Protein AF-A0A8S8XUB9-F1 (afdb_monomer)

pLDDT: mean 78.3, std 17.99, range [41.59, 96.69]

Sequence (98 aa):
MVHFVGQDIINISGWTTDPTNPDTDGDGFLDGLELMFTAWNDTAQTWTLNPLVPGDGSFDADDDALTDAQEFSLVTTNPENGGKPPQSMHHYCILMAT

Mean predicted aligned error: 7.99 Å

Secondary structure (DSSP, 8-state):
---SS-HHHHHHH-SS--TT-SSSSSSSS-HHHHHHH--EETTTTEESS-TTSTT-TT--SSSSS--HHHHHHHTTT-S--SPPPPTT-----S----

Foldseek 3Di:
DQDQDDPVLCVPQNDAADPVDQQRCPQPDGQVLLVVQWDQDPVVRHIASRSSDHPRQQDPSQPPPDGNVRVVVCVVPPQAADDDDDPDDPHDHRDPND

Solvent-accessible surface area (backbone atoms only — not comparable to full-atom values): 6207 Å² total; per-residue (Å²): 133,90,68,94,68,55,71,74,44,34,75,73,68,42,96,58,75,46,98,90,41,68,37,55,47,68,65,81,60,42,34,72,59,21,68,67,31,47,43,80,38,79,90,77,72,41,64,35,36,41,42,73,48,63,74,40,44,72,45,46,85,85,72,68,87,50,27,51,50,55,50,63,60,35,59,80,76,50,75,79,56,66,58,88,67,73,100,77,77,90,74,75,39,95,61,85,50,68

Structure (mmCIF, N/CA/C/O backbone):
data_AF-A0A8S8XUB9-F1
#
_entry.id   AF-A0A8S8XUB9-F1
#
loop_
_atom_site.group_PDB
_atom_site.id
_atom_site.type_symbol
_atom_site.label_atom_id
_atom_site.label_alt_id
_atom_site.label_comp_id
_atom_site.label_asym_id
_atom_site.label_entity_id
_atom_site.label_seq_id
_atom_site.pdbx_PDB_ins_code
_atom_site.Cartn_x
_atom_site.Cartn_y
_atom_site.Cartn_z
_atom_site.occupancy
_atom_site.B_iso_or_equiv
_atom_site.auth_seq_id
_atom_site.auth_comp_id
_atom_site.auth_asym_id
_atom_site.auth_atom_id
_atom_site.pdbx_PDB_model_num
ATOM 1 N N . MET A 1 1 ? 9.920 15.975 1.590 1.00 59.53 1 MET A N 1
ATOM 2 C CA . MET A 1 1 ? 9.147 15.327 0.514 1.00 59.53 1 MET A CA 1
ATOM 3 C C . MET A 1 1 ? 8.822 13.945 1.029 1.00 59.53 1 MET A C 1
ATOM 5 O O . MET A 1 1 ? 9.749 13.253 1.424 1.00 59.53 1 MET A O 1
ATOM 9 N N . VAL A 1 2 ? 7.540 13.609 1.124 1.00 74.88 2 VAL A N 1
ATOM 10 C CA . VAL A 1 2 ? 7.105 12.242 1.415 1.00 74.88 2 VAL A CA 1
ATOM 11 C C . VAL A 1 2 ? 7.250 11.450 0.120 1.00 74.88 2 VAL A C 1
ATOM 13 O O . VAL A 1 2 ? 6.805 11.919 -0.928 1.00 74.88 2 VAL A O 1
ATOM 16 N N . HIS A 1 3 ? 7.925 10.308 0.177 1.00 82.56 3 HIS A N 1
ATOM 17 C CA . HIS A 1 3 ? 8.061 9.411 -0.965 1.00 82.56 3 HIS A CA 1
ATOM 18 C C . HIS A 1 3 ? 7.033 8.295 -0.834 1.00 82.56 3 HIS A C 1
ATOM 20 O O . HIS A 1 3 ? 6.822 7.793 0.264 1.00 82.56 3 HIS A O 1
ATOM 26 N N . PHE A 1 4 ? 6.398 7.930 -1.949 1.00 85.19 4 PHE A N 1
ATOM 27 C CA . PHE A 1 4 ? 5.480 6.792 -1.984 1.00 85.19 4 PHE A CA 1
ATOM 28 C C . PHE A 1 4 ? 6.211 5.494 -1.621 1.00 85.19 4 PHE A C 1
ATOM 30 O O . PHE A 1 4 ? 5.698 4.684 -0.867 1.00 85.19 4 PHE A O 1
ATOM 37 N N . VAL A 1 5 ? 7.446 5.338 -2.106 1.00 87.88 5 VAL A N 1
ATOM 38 C CA . VAL A 1 5 ? 8.270 4.139 -1.926 1.00 87.88 5 VAL A CA 1
ATOM 39 C C . VAL A 1 5 ? 9.732 4.548 -1.695 1.00 87.88 5 VAL A C 1
ATOM 41 O O . VAL A 1 5 ? 10.224 5.509 -2.299 1.00 87.88 5 VAL A O 1
ATOM 44 N N . GLY A 1 6 ? 10.420 3.834 -0.798 1.00 90.12 6 GLY A 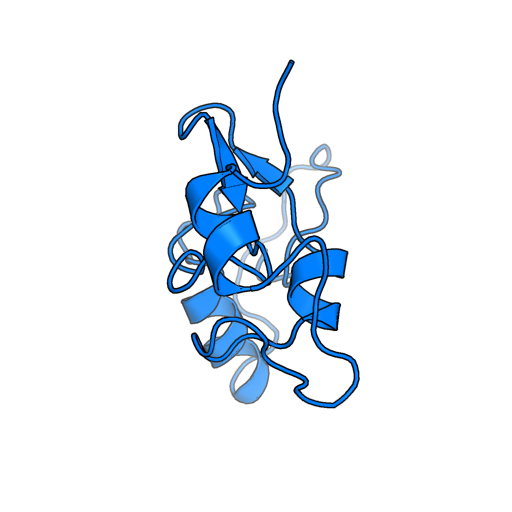N 1
ATOM 45 C CA . GLY A 1 6 ? 11.846 4.005 -0.499 1.00 90.12 6 GLY A CA 1
ATOM 46 C C . GLY A 1 6 ? 12.769 3.364 -1.544 1.00 90.12 6 GLY A C 1
ATOM 47 O O . GLY A 1 6 ? 12.380 2.474 -2.294 1.00 90.12 6 GLY A O 1
ATOM 48 N N . GLN A 1 7 ? 14.026 3.814 -1.614 1.00 91.56 7 GLN A N 1
ATOM 49 C CA . GLN A 1 7 ? 14.998 3.278 -2.586 1.00 91.56 7 GLN A CA 1
ATOM 50 C C . GLN A 1 7 ? 15.339 1.800 -2.351 1.00 91.56 7 GLN A C 1
ATOM 52 O O . GLN A 1 7 ? 15.702 1.083 -3.277 1.00 91.56 7 GLN A O 1
ATOM 57 N N . ASP A 1 8 ? 15.237 1.350 -1.109 1.00 91.62 8 ASP A N 1
ATOM 58 C CA . ASP A 1 8 ? 15.352 -0.044 -0.702 1.00 91.62 8 ASP A CA 1
ATOM 59 C C . ASP A 1 8 ? 14.295 -0.926 -1.372 1.00 91.62 8 ASP A C 1
ATOM 61 O O . ASP A 1 8 ? 14.654 -1.949 -1.951 1.00 91.62 8 ASP A O 1
ATOM 65 N N . ILE A 1 9 ? 13.037 -0.484 -1.392 1.00 91.44 9 ILE A N 1
ATOM 66 C CA . ILE A 1 9 ? 11.944 -1.190 -2.066 1.00 91.44 9 ILE A CA 1
ATOM 67 C C . ILE A 1 9 ? 12.082 -1.089 -3.590 1.00 91.44 9 ILE A C 1
ATOM 69 O O . ILE A 1 9 ? 11.974 -2.101 -4.278 1.00 91.44 9 ILE A O 1
ATOM 73 N N . ILE A 1 10 ? 12.449 0.084 -4.126 1.00 92.88 10 ILE A N 1
ATOM 74 C CA . ILE A 1 10 ? 12.671 0.264 -5.576 1.00 92.88 10 ILE A CA 1
ATOM 75 C C . ILE A 1 10 ? 13.730 -0.704 -6.118 1.00 92.88 10 ILE A C 1
ATOM 77 O O . ILE A 1 10 ? 13.606 -1.201 -7.235 1.00 92.88 10 ILE A O 1
ATOM 81 N N . ASN A 1 11 ? 1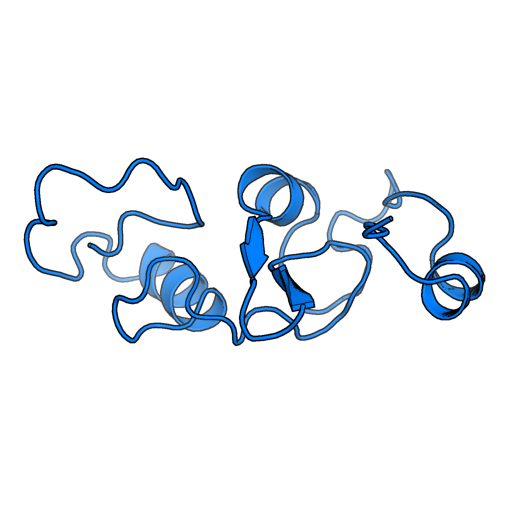4.770 -0.999 -5.337 1.00 93.19 11 ASN A N 1
ATOM 82 C CA . ASN A 1 11 ? 15.808 -1.949 -5.739 1.00 93.19 11 ASN A CA 1
ATOM 83 C C . ASN A 1 11 ? 15.329 -3.413 -5.763 1.00 93.19 11 ASN A C 1
ATOM 85 O O . ASN A 1 11 ? 16.031 -4.255 -6.324 1.00 93.19 11 ASN A O 1
ATOM 89 N N . ILE A 1 12 ? 14.181 -3.715 -5.151 1.00 89.75 12 ILE A N 1
ATOM 90 C CA . ILE A 1 12 ? 13.601 -5.059 -5.051 1.00 89.75 12 ILE A CA 1
ATOM 91 C C . ILE A 1 12 ? 12.470 -5.233 -6.070 1.00 89.75 12 ILE A C 1
ATOM 93 O O . ILE A 1 12 ? 12.539 -6.144 -6.892 1.00 89.75 12 ILE A O 1
ATOM 97 N N . SER A 1 13 ? 11.455 -4.365 -6.034 1.00 89.50 13 SER A N 1
ATOM 98 C CA . SER A 1 13 ? 10.232 -4.475 -6.845 1.00 89.50 13 SER A CA 1
ATOM 99 C C . SER A 1 13 ? 10.215 -3.552 -8.067 1.00 89.50 13 SER A C 1
ATOM 101 O O . SER A 1 13 ? 9.466 -3.779 -9.014 1.00 89.50 13 SER A O 1
ATOM 103 N N . GLY A 1 14 ? 11.081 -2.538 -8.105 1.00 91.06 14 GLY A N 1
ATOM 104 C CA . GLY A 1 14 ? 11.060 -1.497 -9.127 1.00 91.06 14 GLY A CA 1
ATOM 105 C C . GLY A 1 14 ? 10.209 -0.293 -8.721 1.00 91.06 14 GLY A C 1
ATOM 106 O O . GLY A 1 14 ? 9.954 -0.034 -7.552 1.00 91.06 14 GLY A O 1
ATOM 107 N N . TRP A 1 15 ? 9.819 0.515 -9.705 1.00 91.06 15 TRP A N 1
ATOM 108 C CA . TRP A 1 15 ? 9.107 1.776 -9.454 1.00 91.06 15 TRP A CA 1
ATOM 109 C C . TRP A 1 15 ? 7.591 1.618 -9.336 1.00 91.06 15 TRP A C 1
ATOM 111 O O . TRP A 1 15 ? 6.914 2.553 -8.916 1.00 91.06 15 TRP A O 1
ATOM 121 N N . THR A 1 16 ? 7.060 0.490 -9.795 1.00 92.81 16 THR A N 1
ATOM 122 C CA . THR A 1 16 ? 5.629 0.245 -9.973 1.00 92.81 16 THR A CA 1
ATOM 123 C C . THR A 1 16 ? 5.342 -1.237 -9.792 1.00 92.81 16 THR A C 1
ATOM 125 O O . THR A 1 16 ? 6.267 -2.044 -9.749 1.00 92.81 16 THR A O 1
ATOM 128 N N . THR A 1 17 ? 4.060 -1.580 -9.771 1.00 94.38 17 THR A N 1
ATOM 129 C CA . THR A 1 17 ? 3.571 -2.957 -9.755 1.00 94.38 17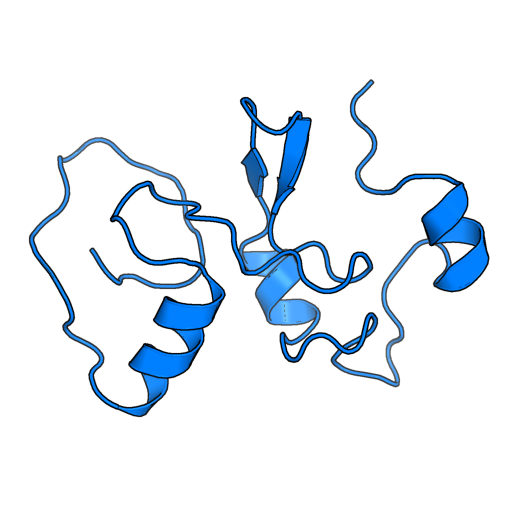 THR A CA 1
ATOM 130 C C . THR A 1 17 ? 3.926 -3.736 -11.024 1.00 94.38 17 THR A C 1
ATOM 132 O O . THR A 1 17 ? 4.246 -3.146 -12.068 1.00 94.38 17 THR A O 1
ATOM 135 N N . ASP A 1 18 ? 3.880 -5.068 -10.935 1.00 93.81 18 ASP A N 1
ATOM 136 C CA . ASP A 1 18 ? 4.123 -5.979 -12.055 1.00 93.81 18 ASP A CA 1
ATOM 137 C C . ASP A 1 18 ? 2.801 -6.310 -12.777 1.00 93.81 18 ASP A C 1
ATOM 139 O O . ASP A 1 18 ? 1.943 -6.996 -12.234 1.00 93.81 18 ASP A O 1
ATOM 143 N N . PRO A 1 19 ? 2.615 -5.923 -14.053 1.00 93.81 19 PRO A N 1
ATOM 144 C CA . PRO A 1 19 ? 1.368 -6.186 -14.777 1.00 93.81 19 PRO A CA 1
ATOM 145 C C . PRO A 1 19 ? 1.064 -7.680 -15.002 1.00 93.81 19 PRO A C 1
ATOM 147 O O . PRO A 1 19 ? -0.027 -8.015 -15.467 1.00 93.81 19 PRO A O 1
ATOM 150 N N . THR A 1 20 ? 2.022 -8.575 -14.749 1.00 96.31 20 THR A N 1
ATOM 151 C CA . THR A 1 20 ? 1.855 -10.033 -14.836 1.00 96.31 20 THR A CA 1
ATOM 152 C C . THR A 1 20 ? 1.636 -10.709 -13.484 1.00 96.31 20 THR A C 1
ATOM 154 O O . THR A 1 20 ? 1.302 -11.896 -13.465 1.00 96.31 20 THR A O 1
ATOM 157 N N . ASN A 1 21 ? 1.756 -9.966 -12.382 1.00 96.25 21 ASN A N 1
ATOM 158 C CA . ASN A 1 21 ? 1.531 -10.442 -11.025 1.00 96.25 21 ASN A CA 1
ATOM 159 C C . ASN A 1 21 ? 0.533 -9.513 -10.304 1.00 96.25 21 ASN A C 1
ATOM 161 O O . ASN A 1 21 ? 0.889 -8.386 -10.007 1.00 96.25 21 ASN A O 1
ATOM 165 N N . PRO A 1 22 ? -0.706 -9.952 -10.021 1.00 96.12 22 PRO A N 1
ATOM 166 C CA . PRO A 1 22 ? -1.742 -9.076 -9.467 1.00 96.12 22 PRO A CA 1
ATOM 167 C C . PRO A 1 22 ? -1.586 -8.725 -7.972 1.00 96.12 22 PRO A C 1
ATOM 169 O O . PRO A 1 22 ? -2.441 -8.005 -7.463 1.00 96.12 22 PRO A O 1
ATOM 172 N N . ASP A 1 23 ? -0.572 -9.265 -7.294 1.00 96.56 23 ASP A N 1
ATOM 173 C CA . ASP A 1 23 ? -0.207 -9.048 -5.883 1.00 96.56 23 ASP A CA 1
ATOM 174 C C . ASP A 1 23 ? 1.328 -8.938 -5.840 1.00 96.56 23 ASP A C 1
ATOM 176 O O . ASP A 1 23 ? 2.047 -9.946 -5.800 1.00 96.56 23 ASP A O 1
ATOM 180 N N . THR A 1 24 ? 1.841 -7.726 -6.057 1.00 96.69 24 THR A N 1
ATOM 181 C CA . THR A 1 24 ? 3.252 -7.486 -6.383 1.00 96.69 24 THR A CA 1
ATOM 182 C C . THR A 1 24 ? 4.177 -7.790 -5.205 1.00 96.69 24 THR A C 1
ATOM 184 O O . THR A 1 24 ? 5.275 -8.316 -5.430 1.00 96.69 24 THR A O 1
ATOM 187 N N . ASP A 1 25 ? 3.767 -7.497 -3.974 1.00 95.06 25 ASP A N 1
ATOM 188 C CA . ASP A 1 25 ? 4.578 -7.732 -2.777 1.00 95.06 25 ASP A CA 1
ATOM 189 C C . ASP A 1 25 ? 4.256 -9.045 -2.039 1.00 95.06 25 ASP A C 1
ATOM 191 O O . ASP A 1 25 ? 5.065 -9.503 -1.221 1.00 95.06 25 ASP A O 1
ATOM 195 N N . GLY A 1 26 ? 3.175 -9.725 -2.426 1.00 95.69 26 GLY A N 1
ATOM 196 C CA . GLY A 1 26 ? 2.851 -11.086 -2.018 1.00 95.69 26 GLY A CA 1
ATOM 197 C C . GLY A 1 26 ? 2.243 -11.185 -0.625 1.00 95.69 26 GLY A C 1
ATOM 198 O O . GLY A 1 26 ? 2.408 -12.228 0.023 1.00 95.69 26 GLY A O 1
ATOM 199 N N . ASP A 1 27 ? 1.602 -10.128 -0.132 1.00 93.56 27 ASP A N 1
ATOM 200 C CA . ASP A 1 27 ? 1.004 -10.103 1.202 1.00 93.56 27 ASP A CA 1
ATOM 201 C C . ASP A 1 27 ? -0.486 -10.500 1.231 1.00 93.56 27 ASP A C 1
ATOM 203 O O . ASP A 1 27 ? -1.059 -10.720 2.306 1.00 93.56 27 ASP A O 1
ATOM 207 N N . GLY A 1 28 ? -1.069 -10.730 0.050 1.00 91.75 28 GLY A N 1
ATOM 208 C CA . GLY A 1 28 ? -2.424 -11.231 -0.136 1.00 91.75 28 GLY A CA 1
ATOM 209 C C . GLY A 1 28 ? -3.455 -10.164 -0.495 1.00 91.75 28 GLY A C 1
ATOM 210 O O . GLY A 1 28 ? -4.624 -10.526 -0.688 1.00 91.75 28 GLY A O 1
ATOM 211 N N . PHE A 1 29 ? -3.059 -8.895 -0.617 1.00 90.69 29 PHE A N 1
ATOM 212 C CA . PHE A 1 29 ? -3.883 -7.855 -1.224 1.00 90.69 29 PHE A CA 1
ATOM 213 C C . PHE A 1 29 ? -3.606 -7.746 -2.730 1.00 90.69 29 PHE A C 1
ATOM 215 O O . PHE A 1 29 ? -2.565 -8.135 -3.238 1.00 90.69 29 PHE A O 1
ATOM 222 N N . LEU A 1 30 ? -4.611 -7.312 -3.496 1.00 93.56 30 LEU A N 1
ATOM 223 C CA . LEU A 1 30 ? -4.432 -7.106 -4.934 1.00 93.56 30 LEU A CA 1
ATOM 224 C C . LEU A 1 30 ? -3.920 -5.688 -5.180 1.00 93.56 30 LEU A C 1
ATOM 226 O O . LEU A 1 30 ? -4.566 -4.742 -4.729 1.00 93.56 30 LEU A O 1
ATOM 230 N N . ASP A 1 31 ? -2.923 -5.531 -6.050 1.00 94.94 31 ASP A N 1
ATOM 231 C CA . ASP A 1 31 ? -2.294 -4.245 -6.390 1.00 94.94 31 ASP A CA 1
ATOM 232 C C . ASP A 1 31 ? -3.305 -3.122 -6.682 1.00 94.94 31 ASP A C 1
ATOM 234 O O . ASP A 1 31 ? -3.148 -1.958 -6.311 1.00 94.94 31 ASP A O 1
ATOM 238 N N . GLY A 1 32 ? -4.361 -3.460 -7.431 1.00 91.69 32 GLY A N 1
ATOM 239 C CA . GLY A 1 32 ? -5.390 -2.500 -7.831 1.00 91.69 32 GLY A CA 1
ATOM 240 C C . GLY A 1 32 ? -6.319 -2.091 -6.688 1.00 91.69 32 GLY A C 1
ATOM 241 O O . GLY A 1 32 ? -6.865 -0.990 -6.713 1.00 91.69 32 GLY A O 1
ATOM 242 N N . LEU A 1 33 ? -6.511 -2.979 -5.715 1.00 87.94 33 LEU A N 1
ATOM 243 C CA . LEU A 1 33 ? -7.289 -2.733 -4.506 1.00 87.94 33 LEU A CA 1
ATOM 244 C C . LEU A 1 33 ? -6.481 -1.818 -3.581 1.00 87.94 33 LEU A C 1
ATOM 246 O O . LEU A 1 33 ? -6.955 -0.750 -3.215 1.00 87.94 33 LEU A O 1
ATOM 250 N N . GLU A 1 34 ? -5.221 -2.153 -3.345 1.00 91.81 34 GLU A N 1
ATOM 251 C CA . GLU A 1 34 ? -4.271 -1.325 -2.604 1.00 91.81 34 GLU A CA 1
ATOM 252 C C . GLU A 1 34 ? -4.152 0.090 -3.174 1.00 91.81 34 GLU A C 1
ATOM 254 O O . GLU A 1 34 ? -4.392 1.073 -2.479 1.00 91.81 34 GLU A O 1
ATOM 259 N N . LEU A 1 35 ? -3.937 0.233 -4.486 1.00 90.19 35 LEU A N 1
ATOM 260 C CA . LEU A 1 35 ? -3.842 1.551 -5.122 1.00 90.19 35 LEU A CA 1
ATOM 261 C C . LEU A 1 35 ? -5.128 2.390 -4.998 1.00 90.19 35 LEU A C 1
ATOM 263 O O . LEU A 1 35 ? -5.067 3.620 -5.022 1.00 90.19 35 LEU A O 1
ATOM 267 N N . MET A 1 36 ? -6.296 1.750 -4.902 1.00 86.00 36 MET A N 1
ATOM 268 C CA . MET A 1 36 ? -7.582 2.445 -4.773 1.00 86.00 36 MET A CA 1
ATOM 269 C C . MET A 1 36 ? -7.805 3.013 -3.370 1.00 86.00 36 MET A C 1
ATOM 271 O O . MET A 1 36 ? -8.527 3.999 -3.223 1.00 86.00 36 MET A O 1
ATOM 275 N N . PHE A 1 37 ? -7.180 2.402 -2.370 1.00 82.38 37 PHE A N 1
ATOM 276 C CA . PHE A 1 37 ? -7.427 2.650 -0.955 1.00 82.38 37 PHE A CA 1
ATOM 277 C C . PHE A 1 37 ? -6.137 2.934 -0.179 1.00 82.38 37 PHE A C 1
ATOM 279 O O . PHE A 1 37 ? -6.116 2.899 1.043 1.00 82.38 37 PHE A O 1
ATOM 286 N N . THR A 1 38 ? -5.041 3.226 -0.865 1.00 87.25 38 THR A N 1
ATOM 287 C CA . THR A 1 38 ? -3.822 3.679 -0.208 1.00 87.25 38 THR A CA 1
ATOM 288 C C . THR A 1 38 ? -4.034 5.081 0.360 1.00 87.25 38 THR A C 1
ATOM 290 O O . THR A 1 38 ? -4.533 5.986 -0.323 1.00 87.25 38 THR A O 1
ATOM 293 N N . ALA A 1 39 ? -3.641 5.289 1.614 1.00 85.50 39 ALA A N 1
ATOM 294 C CA . ALA A 1 39 ? -3.741 6.579 2.282 1.00 85.50 39 ALA A CA 1
ATOM 295 C C . ALA A 1 39 ? -2.472 6.897 3.073 1.00 85.50 39 ALA A C 1
ATOM 297 O O . ALA A 1 39 ? -1.758 6.019 3.548 1.00 85.50 39 ALA A O 1
ATOM 298 N N . TRP A 1 40 ? -2.175 8.187 3.226 1.00 87.50 40 TRP A N 1
ATOM 299 C CA . TRP A 1 40 ? -1.077 8.619 4.084 1.00 87.50 40 TRP A CA 1
ATOM 300 C C . TRP A 1 40 ? -1.488 8.533 5.555 1.00 87.50 40 TRP A C 1
ATOM 302 O O . TRP A 1 40 ? -2.377 9.265 5.994 1.00 87.50 40 TRP A O 1
ATOM 312 N N . ASN A 1 41 ? -0.787 7.708 6.329 1.00 84.75 41 ASN A N 1
ATOM 313 C CA . ASN A 1 41 ? -0.910 7.661 7.778 1.00 84.75 41 ASN A CA 1
ATOM 314 C C . ASN A 1 41 ? 0.081 8.649 8.417 1.00 84.75 41 ASN A C 1
ATOM 316 O O . ASN A 1 41 ? 1.295 8.433 8.401 1.00 84.75 41 ASN A O 1
ATOM 320 N N . ASP A 1 42 ? -0.427 9.733 9.010 1.00 85.50 42 ASP A N 1
ATOM 321 C CA . ASP A 1 42 ? 0.424 10.776 9.602 1.00 85.50 42 ASP A CA 1
ATOM 322 C C . ASP A 1 42 ? 1.139 10.318 10.884 1.00 85.50 42 ASP A C 1
ATOM 324 O O . ASP A 1 42 ? 2.255 10.749 11.165 1.00 85.50 42 ASP A O 1
ATOM 328 N N . THR A 1 43 ? 0.554 9.392 11.643 1.00 86.12 43 THR A N 1
ATOM 329 C CA . THR A 1 43 ? 1.177 8.864 12.867 1.00 86.12 43 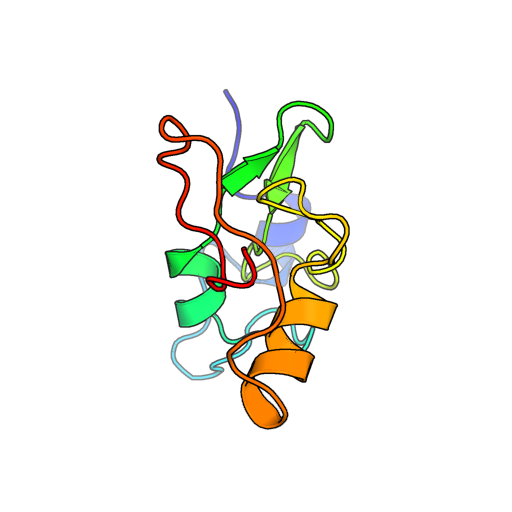THR A CA 1
ATOM 330 C C . THR A 1 43 ? 2.352 7.946 12.538 1.00 86.12 43 THR A C 1
ATOM 332 O O . THR A 1 43 ? 3.419 8.054 13.145 1.00 86.12 43 THR A O 1
ATOM 335 N N . ALA A 1 44 ? 2.168 7.052 11.566 1.00 86.38 44 ALA A N 1
ATOM 336 C CA . ALA A 1 44 ? 3.177 6.093 11.130 1.00 86.38 44 ALA A CA 1
ATOM 337 C C . ALA A 1 44 ? 4.143 6.670 10.082 1.00 86.38 44 ALA A C 1
ATOM 339 O O . ALA A 1 44 ? 5.177 6.062 9.810 1.00 86.38 44 ALA A O 1
ATOM 340 N N . GLN A 1 45 ? 3.835 7.849 9.525 1.00 89.06 45 GLN A N 1
ATOM 341 C CA . GLN A 1 45 ? 4.596 8.501 8.455 1.00 89.06 45 GLN A CA 1
ATOM 342 C C . GLN A 1 45 ? 4.852 7.551 7.269 1.00 89.06 45 GLN A C 1
ATOM 344 O O . GLN A 1 45 ? 5.956 7.503 6.722 1.00 89.06 45 GLN A O 1
ATOM 349 N N . THR A 1 46 ? 3.825 6.794 6.876 1.00 89.38 46 THR A N 1
ATOM 350 C CA . THR A 1 46 ? 3.866 5.852 5.750 1.00 89.38 46 THR A CA 1
ATOM 351 C C . THR A 1 46 ? 2.547 5.852 4.986 1.00 89.38 46 THR A C 1
ATOM 353 O O . THR A 1 46 ? 1.521 6.293 5.502 1.00 89.38 46 THR A O 1
ATOM 356 N N . TRP A 1 47 ? 2.581 5.364 3.750 1.00 89.38 47 TRP A N 1
ATOM 357 C CA . TRP A 1 47 ? 1.375 4.989 3.017 1.00 89.38 47 TRP A CA 1
ATOM 358 C C . TRP A 1 47 ? 0.876 3.639 3.537 1.00 89.38 47 TRP A C 1
ATOM 360 O O . TRP A 1 47 ? 1.703 2.765 3.794 1.00 89.38 47 TRP A O 1
ATOM 370 N N . THR A 1 48 ? -0.433 3.512 3.737 1.00 88.75 48 THR A N 1
ATOM 371 C CA . THR A 1 48 ? -1.128 2.242 3.992 1.00 88.75 48 THR A CA 1
ATOM 372 C C . THR A 1 48 ? -1.425 1.548 2.667 1.00 88.75 48 THR A C 1
ATOM 374 O O . THR A 1 48 ? -1.548 2.247 1.653 1.00 88.75 48 THR A O 1
ATOM 377 N N . LEU A 1 49 ? -1.573 0.219 2.676 1.00 91.12 49 LEU A N 1
ATOM 378 C CA . LEU A 1 49 ? -1.921 -0.587 1.501 1.00 91.12 49 LEU A CA 1
ATOM 379 C C . LEU A 1 49 ? -1.098 -0.184 0.275 1.00 91.12 49 LEU A C 1
ATOM 381 O O . LEU A 1 49 ? -1.621 0.288 -0.739 1.00 91.12 49 LEU A O 1
ATOM 385 N N . ASN A 1 50 ? 0.216 -0.196 0.439 1.00 93.19 50 ASN A N 1
ATOM 386 C CA . ASN A 1 50 ? 1.155 0.118 -0.611 1.00 93.19 50 ASN A CA 1
ATOM 387 C C . ASN A 1 50 ? 1.524 -1.179 -1.333 1.00 93.19 50 ASN A C 1
ATOM 389 O O . ASN A 1 50 ? 2.245 -1.974 -0.744 1.00 93.19 50 ASN A O 1
ATOM 393 N N . PRO A 1 51 ? 1.227 -1.305 -2.639 1.00 95.19 51 PRO A N 1
ATOM 394 C CA . PRO A 1 51 ? 1.363 -2.567 -3.375 1.00 95.19 51 PRO A CA 1
ATOM 395 C C . PRO A 1 51 ? 2.807 -3.042 -3.582 1.00 95.19 51 PRO A C 1
ATOM 397 O O . PRO A 1 51 ? 3.071 -4.007 -4.297 1.00 95.19 51 PRO A O 1
ATOM 400 N N . LEU A 1 52 ? 3.785 -2.298 -3.060 1.00 95.69 52 LEU A N 1
ATOM 401 C CA . LEU A 1 52 ? 5.199 -2.651 -3.089 1.00 95.69 52 LEU A CA 1
ATOM 402 C C . LEU A 1 52 ? 5.766 -2.929 -1.684 1.00 95.69 52 LEU A C 1
ATOM 404 O O . LEU A 1 52 ? 6.981 -3.128 -1.570 1.00 95.69 52 LEU A O 1
ATOM 408 N N . VAL A 1 53 ? 4.956 -2.871 -0.623 1.00 93.69 53 VAL A N 1
ATOM 409 C CA . VAL A 1 53 ? 5.385 -2.963 0.778 1.00 93.69 53 VAL A CA 1
ATOM 410 C C . VAL A 1 53 ? 4.592 -4.058 1.497 1.00 93.69 53 VAL A C 1
ATOM 412 O O . VAL A 1 53 ? 3.503 -3.805 2.001 1.00 93.69 53 VAL A O 1
ATOM 415 N N . PRO A 1 54 ? 5.192 -5.244 1.692 1.00 92.94 54 PRO A N 1
ATOM 416 C CA . PRO A 1 54 ? 4.446 -6.383 2.197 1.00 92.94 54 PRO A CA 1
ATOM 417 C C . PRO A 1 54 ? 4.049 -6.216 3.665 1.00 92.94 54 PRO A C 1
ATOM 419 O O . PRO A 1 54 ? 4.867 -5.825 4.510 1.00 92.94 54 PRO A O 1
ATOM 422 N N . GLY A 1 55 ? 2.841 -6.667 3.998 1.00 91.12 55 GLY A N 1
ATOM 423 C CA . GLY A 1 55 ? 2.377 -6.828 5.375 1.00 91.12 55 GLY A CA 1
ATOM 424 C C . GLY A 1 55 ? 1.911 -5.527 6.015 1.00 91.12 55 GLY A C 1
ATOM 425 O O . GLY A 1 55 ? 1.935 -5.407 7.246 1.00 91.12 55 GLY A O 1
ATOM 426 N N . ASP A 1 56 ? 1.503 -4.557 5.204 1.00 89.31 56 ASP A N 1
ATOM 427 C CA . ASP A 1 56 ? 1.032 -3.266 5.679 1.00 89.31 56 ASP A CA 1
ATOM 428 C C . ASP A 1 56 ? -0.493 -3.214 5.902 1.00 89.31 56 ASP A C 1
ATOM 430 O O . ASP A 1 56 ? -0.966 -2.313 6.585 1.00 89.31 56 ASP A O 1
ATOM 434 N N . GLY A 1 57 ? -1.252 -4.256 5.544 1.00 89.31 57 GLY A N 1
ATOM 435 C CA . GLY A 1 57 ? -2.690 -4.384 5.858 1.00 89.31 57 GLY A CA 1
ATOM 436 C C . GLY A 1 57 ? -3.065 -4.502 7.350 1.00 89.31 57 GLY A C 1
ATOM 437 O O . GLY A 1 57 ? -4.178 -4.906 7.693 1.00 89.31 57 GLY A O 1
ATOM 438 N N . SER A 1 58 ? -2.134 -4.206 8.262 1.00 89.62 58 SER A N 1
ATOM 439 C CA . SER A 1 58 ? -2.382 -4.101 9.708 1.00 89.62 58 SER A CA 1
ATOM 440 C C . SER A 1 58 ? -2.778 -2.692 10.160 1.00 89.62 58 SER A C 1
ATOM 442 O O . SER A 1 58 ? -3.066 -2.503 11.344 1.00 89.62 58 SER A O 1
ATOM 444 N N . PHE A 1 59 ? -2.784 -1.717 9.248 1.00 86.81 59 PHE A N 1
ATOM 445 C CA . PHE A 1 59 ? -3.346 -0.399 9.516 1.00 86.81 59 PHE A CA 1
ATOM 446 C C . PHE A 1 59 ? -4.869 -0.470 9.656 1.00 86.81 59 PHE A C 1
ATOM 448 O O . PHE A 1 59 ? -5.512 -1.360 9.112 1.00 86.81 59 PHE A O 1
ATOM 455 N N . ASP A 1 60 ? -5.404 0.450 10.451 1.00 80.00 60 ASP A N 1
ATOM 456 C CA . ASP A 1 60 ? -6.828 0.751 10.599 1.00 80.00 60 ASP A CA 1
ATOM 457 C C . ASP A 1 60 ? -6.991 2.134 9.961 1.00 80.00 60 ASP A C 1
ATOM 459 O O . ASP A 1 60 ? -6.583 3.145 10.542 1.00 80.00 60 ASP A O 1
ATOM 463 N N . ALA A 1 61 ? -7.342 2.160 8.675 1.00 74.94 61 ALA A N 1
ATOM 464 C CA . ALA A 1 61 ? -7.238 3.371 7.867 1.00 74.94 61 ALA A CA 1
ATOM 465 C C . ALA A 1 61 ? -8.361 4.386 8.147 1.00 74.94 61 ALA A C 1
ATOM 467 O O . ALA A 1 61 ? -8.161 5.584 7.910 1.00 74.94 61 ALA A O 1
ATOM 468 N N . ASP A 1 62 ? -9.520 3.934 8.634 1.00 73.50 62 ASP A N 1
ATOM 469 C CA . ASP A 1 62 ? -10.679 4.766 8.974 1.00 73.50 62 ASP A CA 1
ATOM 470 C C . ASP A 1 62 ? -10.993 4.855 10.484 1.00 73.50 62 ASP A C 1
ATOM 472 O O . ASP A 1 62 ? -11.922 5.574 10.866 1.00 73.50 62 ASP A O 1
ATOM 476 N N . ASP A 1 63 ? -10.126 4.291 11.333 1.00 76.81 63 ASP A N 1
ATOM 477 C CA . ASP A 1 63 ? -10.139 4.350 12.803 1.00 76.81 63 ASP A CA 1
ATOM 478 C C . ASP A 1 63 ? -11.388 3.687 13.438 1.00 76.81 63 ASP A C 1
ATOM 480 O O . ASP A 1 63 ? -11.922 4.171 14.451 1.00 76.81 63 ASP A O 1
ATOM 484 N N . ASP A 1 64 ? -11.861 2.575 12.867 1.00 74.31 64 ASP A N 1
ATOM 485 C CA . ASP A 1 64 ? -13.057 1.835 13.310 1.00 74.31 64 ASP A CA 1
ATOM 486 C C . ASP A 1 64 ? -12.756 0.633 14.242 1.00 74.31 64 ASP A C 1
ATOM 488 O O . ASP A 1 64 ? -13.669 -0.015 14.773 1.00 74.31 64 ASP A O 1
ATOM 492 N N . ALA A 1 65 ? -11.471 0.404 14.543 1.00 83.12 65 ALA A N 1
ATOM 493 C CA . ALA A 1 65 ? -10.909 -0.709 15.312 1.00 83.12 65 ALA A CA 1
ATOM 494 C C . ALA A 1 65 ? -10.847 -2.068 14.590 1.00 83.12 65 ALA A C 1
ATOM 496 O O . ALA A 1 65 ? -10.620 -3.096 15.251 1.00 83.12 65 ALA A O 1
ATOM 497 N N . LEU A 1 66 ? -10.989 -2.090 13.267 1.00 79.81 66 LEU A N 1
ATOM 498 C CA . LEU A 1 66 ? -10.634 -3.203 12.396 1.00 79.81 66 LEU A CA 1
ATOM 499 C C . LEU A 1 66 ? -9.411 -2.827 11.559 1.00 79.81 66 LEU A C 1
ATOM 501 O O . LEU A 1 66 ? -9.229 -1.696 11.141 1.00 79.81 66 LEU A O 1
ATOM 505 N N . THR A 1 67 ? -8.521 -3.792 11.328 1.00 86.50 67 THR A N 1
ATOM 506 C CA . THR A 1 67 ? -7.432 -3.569 10.369 1.00 86.50 67 THR A CA 1
ATOM 507 C C . THR A 1 67 ? -7.926 -3.811 8.947 1.00 86.50 67 THR A C 1
ATOM 509 O O . THR A 1 67 ? -8.765 -4.692 8.745 1.00 86.50 67 THR A O 1
ATOM 512 N N . ASP A 1 68 ? -7.291 -3.193 7.955 1.00 81.88 68 ASP A N 1
ATOM 513 C CA . ASP A 1 68 ? -7.607 -3.369 6.530 1.00 81.88 68 ASP A CA 1
ATOM 514 C C . ASP A 1 68 ? -7.681 -4.870 6.142 1.00 81.88 68 ASP A C 1
ATOM 516 O O . ASP A 1 68 ? -8.567 -5.325 5.413 1.00 81.88 68 ASP A O 1
ATOM 520 N N . ALA A 1 69 ? -6.789 -5.704 6.699 1.00 86.12 69 ALA A N 1
ATOM 521 C CA . ALA A 1 69 ? -6.806 -7.162 6.514 1.00 86.12 69 ALA A CA 1
ATOM 522 C C . ALA A 1 69 ? -8.003 -7.876 7.160 1.00 86.12 69 ALA A C 1
ATOM 524 O O . ALA A 1 69 ? -8.504 -8.874 6.628 1.00 86.12 69 ALA A O 1
ATOM 525 N N . GLN A 1 70 ? -8.454 -7.414 8.327 1.00 84.75 70 GLN A N 1
ATOM 526 C CA . GLN A 1 70 ? -9.640 -7.954 8.988 1.00 84.75 70 GLN A CA 1
ATOM 527 C C . GLN A 1 70 ? 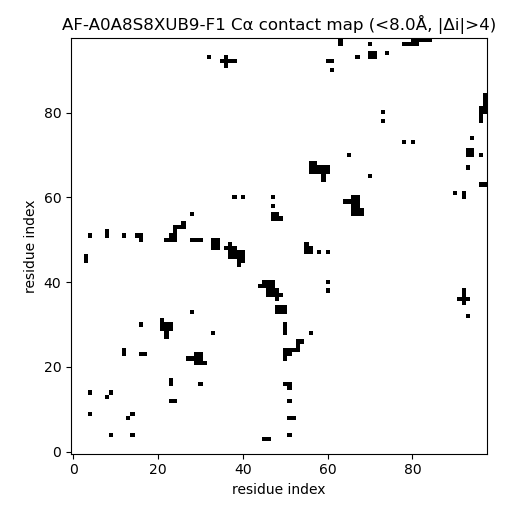-10.891 -7.603 8.189 1.00 84.75 70 GLN A C 1
ATOM 529 O O . GLN A 1 70 ? -11.721 -8.483 7.952 1.00 84.75 70 GLN A O 1
ATOM 534 N N . GLU A 1 71 ? -10.991 -6.369 7.707 1.00 80.19 71 GLU A N 1
ATOM 535 C CA . GLU A 1 71 ? -12.080 -5.922 6.844 1.00 80.19 71 GLU A CA 1
ATOM 536 C C . GLU A 1 71 ? -12.133 -6.706 5.531 1.00 80.19 71 GLU A C 1
ATOM 538 O O . GL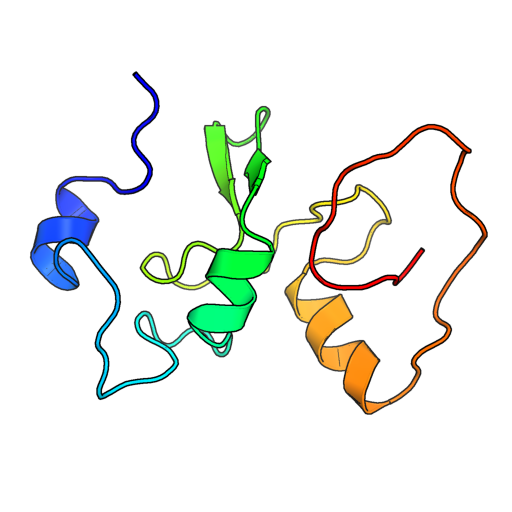U A 1 71 ? -13.190 -7.223 5.152 1.00 80.19 71 GLU A O 1
ATOM 543 N N . PHE A 1 72 ? -10.982 -6.904 4.881 1.00 78.94 72 PHE A N 1
ATOM 544 C CA . PHE A 1 72 ? -10.873 -7.703 3.660 1.00 78.94 72 PHE A CA 1
ATOM 545 C C . PHE A 1 72 ? -11.389 -9.138 3.852 1.00 78.94 72 PHE A C 1
ATOM 547 O O . PHE A 1 72 ? -12.069 -9.697 2.988 1.00 78.94 72 PHE A O 1
ATOM 554 N N . SER A 1 73 ? -11.132 -9.733 5.018 1.00 77.75 73 SER A N 1
ATOM 555 C CA . SER A 1 73 ? -11.645 -11.060 5.374 1.00 77.75 73 SER A CA 1
ATOM 556 C C . SER A 1 73 ? -13.163 -11.053 5.629 1.00 77.75 73 SER A C 1
ATOM 558 O O . SER A 1 73 ? -13.881 -11.971 5.212 1.00 77.75 73 SER A O 1
ATOM 560 N N . LEU A 1 74 ? -13.686 -9.995 6.258 1.00 70.19 74 LEU A N 1
ATOM 561 C CA . LEU A 1 74 ? -15.101 -9.864 6.631 1.00 70.19 74 LEU A CA 1
ATOM 562 C C . LEU A 1 74 ? -16.032 -9.636 5.431 1.00 70.19 74 LEU A C 1
ATOM 564 O O . LEU A 1 74 ? -17.129 -10.202 5.421 1.00 70.19 74 LEU A O 1
ATOM 568 N N . VAL A 1 75 ? -15.574 -8.951 4.375 1.00 62.25 75 VAL A N 1
ATOM 569 C CA . VAL A 1 75 ? -16.265 -8.814 3.066 1.00 62.25 75 VAL A CA 1
ATOM 570 C C . VAL A 1 75 ? -16.908 -10.102 2.593 1.00 62.25 75 VAL A C 1
ATOM 572 O O . VAL A 1 75 ? -18.022 -10.122 2.069 1.00 62.25 75 VAL A O 1
ATOM 575 N N . THR A 1 76 ? -16.167 -11.196 2.735 1.00 56.75 76 THR A N 1
ATOM 576 C CA . THR A 1 76 ? -16.536 -12.478 2.145 1.00 56.75 76 THR A CA 1
ATOM 577 C C . THR A 1 76 ? -17.600 -13.219 2.956 1.00 56.75 76 THR A C 1
ATOM 579 O O . THR A 1 76 ? -18.161 -14.200 2.467 1.00 56.75 76 THR A O 1
ATOM 582 N N . THR A 1 77 ? -17.912 -12.759 4.175 1.00 51.25 77 THR A N 1
ATOM 583 C CA . THR A 1 77 ? -18.766 -13.488 5.127 1.00 51.25 77 THR A CA 1
ATOM 584 C C . THR A 1 77 ? -19.877 -12.656 5.774 1.00 51.25 77 TH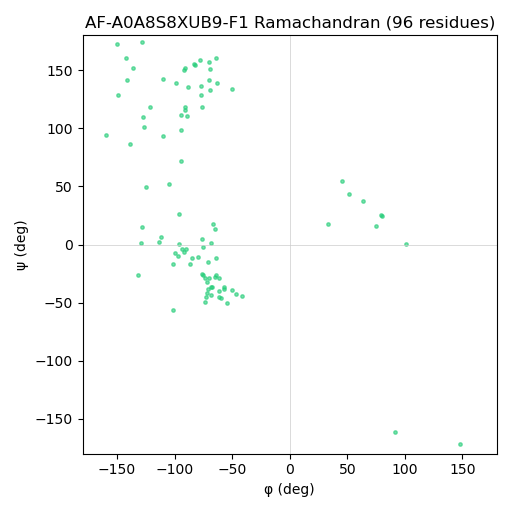R A C 1
ATOM 586 O O . THR A 1 77 ? -20.903 -13.241 6.127 1.00 51.25 77 THR A O 1
ATOM 589 N N . ASN A 1 78 ? -19.736 -11.331 5.909 1.00 53.69 78 AS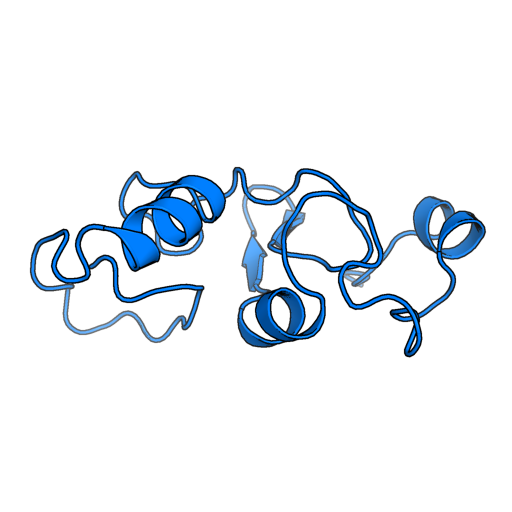N A N 1
ATOM 590 C CA . ASN A 1 78 ? -20.763 -10.463 6.493 1.00 53.69 78 ASN A CA 1
ATOM 591 C C . ASN A 1 78 ? -20.592 -8.979 6.083 1.00 53.69 78 ASN A C 1
ATOM 593 O O . ASN A 1 78 ? -19.885 -8.252 6.771 1.00 53.69 78 ASN A O 1
ATOM 597 N N . PRO A 1 79 ? -21.267 -8.503 5.021 1.00 51.16 79 PRO A N 1
ATOM 598 C CA . PRO A 1 79 ? -21.062 -7.161 4.461 1.00 51.16 79 PRO A CA 1
ATOM 599 C C . PRO A 1 79 ? -21.692 -5.998 5.261 1.00 51.16 79 PRO A C 1
ATOM 601 O O . PRO A 1 79 ? -21.677 -4.874 4.775 1.00 51.16 79 PRO A O 1
ATOM 604 N N . GLU A 1 80 ? -22.293 -6.244 6.436 1.00 52.56 80 GLU A N 1
ATOM 605 C CA . GLU A 1 80 ? -22.952 -5.212 7.270 1.00 52.56 80 GLU A CA 1
ATOM 606 C C . GLU A 1 80 ? -22.405 -5.156 8.708 1.00 52.56 80 GLU A C 1
ATOM 608 O O . GLU A 1 80 ? -23.143 -5.200 9.697 1.00 52.56 80 GLU A O 1
ATOM 613 N N . ASN A 1 81 ? -21.089 -5.102 8.856 1.00 48.00 81 ASN A N 1
ATOM 614 C CA . ASN A 1 81 ? -20.408 -5.070 10.144 1.00 48.00 81 ASN A CA 1
ATOM 615 C C . ASN A 1 81 ? -20.076 -3.646 10.620 1.00 48.00 81 ASN A C 1
ATOM 617 O O . ASN A 1 81 ? -18.911 -3.324 10.737 1.00 48.00 81 ASN A O 1
ATOM 621 N N . GLY A 1 82 ? -21.100 -2.880 11.026 1.00 48.12 82 GLY A N 1
ATOM 622 C CA . GLY A 1 82 ? -20.973 -1.900 12.118 1.00 48.12 82 GLY A CA 1
ATOM 623 C C . GLY A 1 82 ? -21.844 -0.628 12.010 1.00 48.12 82 GLY A C 1
ATOM 624 O O . GLY A 1 82 ? -22.844 -0.576 11.290 1.00 48.12 82 GLY A O 1
ATOM 625 N N . GLY A 1 83 ? -21.609 0.337 12.900 1.00 45.09 83 GLY A N 1
ATOM 626 C CA . GLY A 1 83 ? -22.540 1.424 13.232 1.00 45.09 83 GLY A CA 1
ATOM 627 C C . GLY A 1 83 ? -22.342 2.693 12.401 1.00 45.09 83 GLY A C 1
ATOM 628 O O . GLY A 1 83 ? -21.245 3.021 12.008 1.00 45.09 83 GLY A O 1
ATOM 629 N N . LYS A 1 84 ? -23.418 3.458 12.166 1.00 43.94 84 LYS A N 1
ATOM 630 C CA . LYS A 1 84 ? -23.392 4.654 11.299 1.00 43.94 84 LYS A CA 1
ATOM 631 C C . LYS A 1 84 ? -22.248 5.639 11.638 1.00 43.94 84 LYS A C 1
ATOM 633 O O . L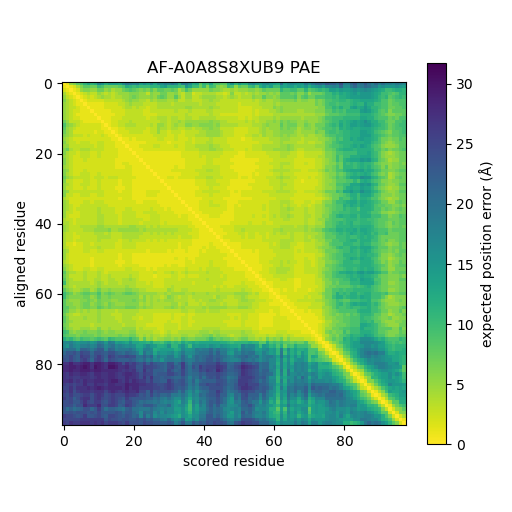YS A 1 84 ? -22.184 6.071 12.794 1.00 43.94 84 LYS A O 1
ATOM 638 N N . PRO A 1 85 ? -21.506 6.130 10.630 1.00 48.62 85 PRO A N 1
ATOM 639 C CA . PRO A 1 85 ? -20.384 7.039 10.834 1.00 48.62 85 PRO A CA 1
ATOM 640 C C . PRO A 1 85 ? -20.830 8.445 11.286 1.00 48.62 85 PRO A C 1
ATOM 642 O O . PRO A 1 85 ? -21.958 8.880 10.995 1.00 48.62 85 PRO A O 1
ATOM 645 N N . PRO A 1 86 ? -19.952 9.220 11.953 1.00 46.22 86 PRO A N 1
ATOM 646 C CA . PRO A 1 86 ? -20.125 10.661 12.098 1.00 46.22 86 PRO A CA 1
ATOM 647 C C . PRO A 1 86 ? -20.069 11.342 10.718 1.00 46.22 86 PRO A C 1
ATOM 649 O O . PRO A 1 86 ? -19.257 11.002 9.866 1.00 46.22 86 PRO A O 1
ATOM 652 N N . GLN A 1 87 ? -20.942 12.327 10.482 1.00 49.38 87 GLN A N 1
ATOM 653 C CA . GLN A 1 87 ? -21.262 12.887 9.153 1.00 49.38 87 GLN A CA 1
ATOM 654 C C . GLN A 1 87 ? -20.132 13.662 8.428 1.00 49.38 87 GLN A C 1
ATOM 656 O O . GLN A 1 87 ? -20.429 14.449 7.530 1.00 49.38 87 GLN A O 1
ATOM 661 N N . SER A 1 88 ? -18.860 13.506 8.807 1.00 43.09 88 SER A N 1
ATOM 662 C CA . SER A 1 88 ? -17.759 14.349 8.317 1.00 43.09 88 SER A CA 1
ATOM 663 C C . SER A 1 88 ? -16.524 13.628 7.772 1.00 43.09 88 SER A C 1
ATOM 665 O O . SER A 1 88 ? -15.585 14.326 7.394 1.00 43.09 88 SER A O 1
ATOM 667 N N . MET A 1 89 ? -16.469 12.295 7.714 1.00 44.72 89 MET A N 1
ATOM 668 C CA . MET A 1 89 ? -15.280 11.600 7.198 1.00 44.72 89 MET A CA 1
ATOM 669 C C . MET A 1 89 ? -15.418 11.261 5.708 1.00 44.72 89 MET A C 1
ATOM 671 O O . MET A 1 89 ? -16.257 10.475 5.286 1.00 44.72 89 MET A O 1
ATOM 675 N N . HIS A 1 90 ? -14.594 11.944 4.911 1.00 43.12 90 HIS A N 1
ATOM 676 C CA . HIS A 1 90 ? -14.400 11.772 3.472 1.00 43.12 90 HIS A CA 1
ATOM 677 C C . HIS A 1 90 ? -13.067 11.049 3.208 1.00 43.12 90 HIS A C 1
ATOM 679 O O . HIS A 1 90 ? -12.239 11.557 2.453 1.00 43.12 90 HIS A O 1
ATOM 685 N N . HIS A 1 91 ? -12.819 9.904 3.840 1.00 46.69 91 HIS A N 1
ATOM 686 C CA . HIS A 1 91 ? -11.661 9.074 3.506 1.00 46.69 91 HIS A CA 1
ATOM 687 C C . HIS A 1 91 ? -12.164 7.701 3.080 1.00 46.69 91 HIS A C 1
ATOM 689 O O . HIS A 1 91 ? -12.908 7.046 3.796 1.00 46.69 91 HIS A O 1
ATOM 695 N N . TYR A 1 92 ? -11.863 7.363 1.831 1.00 48.00 92 TYR A N 1
ATOM 696 C CA . TYR A 1 92 ? -12.230 6.108 1.202 1.00 48.00 92 TYR A CA 1
ATOM 697 C C . TYR A 1 92 ? -11.037 5.164 1.377 1.00 48.00 92 TYR A C 1
ATOM 699 O O . TYR A 1 92 ? -10.084 5.279 0.612 1.00 48.00 92 TYR A O 1
ATOM 707 N N . CYS A 1 93 ? -11.098 4.282 2.373 1.00 49.31 93 CYS A N 1
ATOM 708 C CA . CYS A 1 93 ? -10.284 3.066 2.511 1.00 49.31 93 CYS A CA 1
ATOM 709 C C . CYS A 1 93 ? -11.223 1.866 2.765 1.00 49.31 93 CYS A C 1
ATOM 711 O O . CYS A 1 93 ? -12.436 2.048 2.731 1.00 49.31 93 CYS A O 1
ATOM 713 N N . ILE A 1 94 ? -10.706 0.640 2.803 1.00 53.62 94 ILE A N 1
ATOM 714 C CA . ILE A 1 94 ? -11.071 -0.431 1.860 1.00 53.62 94 ILE A CA 1
ATOM 715 C C . ILE A 1 94 ? -12.513 -0.936 1.871 1.00 53.62 94 ILE A C 1
ATOM 717 O O . ILE A 1 94 ? -13.000 -1.359 0.824 1.00 53.62 94 ILE A O 1
ATOM 721 N N . LEU A 1 95 ? -13.252 -0.849 2.963 1.00 48.38 95 LEU A N 1
ATOM 722 C CA . LEU A 1 95 ? -14.695 -1.059 2.995 1.00 48.38 95 LEU A CA 1
ATOM 723 C C . LEU A 1 95 ? -15.195 -0.162 4.117 1.00 48.38 95 LEU A C 1
ATOM 725 O O . LEU A 1 95 ? -14.613 -0.136 5.165 1.00 48.38 95 LEU A O 1
ATOM 729 N N . MET A 1 96 ? -16.183 0.712 3.981 1.00 48.50 96 MET A N 1
ATOM 730 C CA . MET A 1 96 ? -17.590 0.412 4.281 1.00 48.50 96 MET A CA 1
ATOM 731 C C . MET A 1 96 ? -17.870 -0.585 5.442 1.00 48.50 96 MET A C 1
ATOM 733 O O . MET A 1 96 ? -18.992 -1.085 5.519 1.00 48.50 96 MET A O 1
ATOM 737 N N . ALA A 1 97 ? -16.915 -0.859 6.336 1.00 41.59 97 ALA A N 1
ATOM 738 C CA . ALA A 1 97 ? -17.078 -1.522 7.623 1.00 41.59 97 ALA A CA 1
ATOM 739 C C . ALA A 1 97 ? -17.208 -0.513 8.783 1.00 41.59 97 ALA A C 1
ATOM 741 O O . ALA A 1 97 ? -17.116 -0.906 9.925 1.00 41.59 97 ALA A O 1
ATOM 742 N N . THR A 1 98 ? -17.685 0.701 8.473 1.00 48.38 98 THR A N 1
ATOM 743 C CA . THR A 1 98 ? -18.537 1.590 9.301 1.00 48.38 98 THR A CA 1
ATOM 744 C C . THR A 1 98 ? -17.918 2.488 10.368 1.00 48.38 98 THR A C 1
ATOM 746 O O . THR A 1 98 ? -17.386 1.980 11.372 1.00 48.38 98 THR A O 1
#

Radius of gyration: 14.14 Å; Cα contacts (8 Å, |Δi|>4): 117; chains: 1; bounding box: 39×29×30 Å